Protein AF-A0A369QBN4-F1 (afdb_monomer_lite)

Sequence (163 aa):
MFVDSVSWKGGRLLFSIHNNNDFDLPLLIDLMIISLNLDYEIQSAGAQPIQLSGTQRTKLKDVFINLNHKETLLTEEQYTIPPNAQIPFKVNYMTTLKSLNDLVTERMRNAGHKPVPGSQVLIKKINYNLEIKFLNPQKNTPEALKVNFVKDEIKNLKFSLKP

Foldseek 3Di:
DAKDDWDDDPQKIKTKDWAQDQAKKKWQLQPKKKKKWWWKWKDDPPDDIDTDIDIDMDRFAQKWKQDPNDTDGDPDSIDIDGHRDMIMIMTRRPVVLVVVLVRVCVRCVVVVHHQDFPIWMGTQWIKMWIWIWIADPVVRDIDIDIDIDIDRDPPDPTDTRDD

Radius of gyration: 18.67 Å; chains: 1; bounding box: 37×33×56 Å

Structure (mmCIF, N/CA/C/O backbone):
data_AF-A0A369QBN4-F1
#
_entry.id   AF-A0A369QBN4-F1
#
loop_
_atom_site.group_PDB
_atom_site.id
_atom_site.type_symbol
_atom_site.label_atom_id
_atom_site.label_alt_id
_atom_site.label_comp_id
_atom_site.label_asym_id
_atom_site.label_entity_id
_atom_site.label_seq_id
_atom_site.pdbx_PDB_ins_code
_atom_site.Cartn_x
_atom_site.Cartn_y
_atom_site.Cartn_z
_atom_site.occupancy
_atom_site.B_iso_or_equiv
_atom_site.auth_seq_id
_atom_site.auth_comp_id
_atom_site.auth_asym_id
_atom_site.auth_atom_id
_atom_site.pdbx_PDB_model_num
ATOM 1 N N . MET A 1 1 ? 1.150 7.516 -17.576 1.00 82.69 1 MET A N 1
ATOM 2 C CA . MET A 1 1 ? 1.120 6.360 -16.654 1.00 82.69 1 MET A CA 1
ATOM 3 C C . MET A 1 1 ? -0.184 6.375 -15.875 1.00 82.69 1 MET A C 1
ATOM 5 O O . MET A 1 1 ? -0.609 7.452 -15.470 1.00 82.69 1 MET A O 1
ATOM 9 N N . PHE A 1 2 ? -0.792 5.215 -15.633 1.00 83.38 2 PHE A N 1
ATOM 10 C CA . PHE A 1 2 ? -1.927 5.072 -14.715 1.00 83.38 2 PHE A CA 1
ATOM 11 C C . PHE A 1 2 ? -1.928 3.688 -14.043 1.00 83.38 2 PHE A C 1
ATOM 13 O O . PHE A 1 2 ? -1.157 2.808 -14.428 1.00 83.38 2 PHE A O 1
ATOM 20 N N . VAL A 1 3 ? -2.753 3.513 -13.006 1.00 81.06 3 VAL A N 1
ATOM 21 C CA . VAL A 1 3 ? -2.950 2.224 -12.322 1.00 81.06 3 VAL A CA 1
ATOM 22 C C . VAL A 1 3 ? -4.288 1.630 -12.751 1.00 81.06 3 VAL A C 1
ATOM 24 O O . VAL A 1 3 ? -5.320 2.267 -12.562 1.00 81.06 3 VAL A O 1
ATOM 27 N N . ASP A 1 4 ? -4.264 0.417 -13.306 1.00 76.31 4 ASP A N 1
ATOM 28 C CA . ASP A 1 4 ? -5.445 -0.245 -13.893 1.00 76.31 4 ASP A CA 1
ATOM 29 C C . ASP A 1 4 ? -6.374 -0.879 -12.857 1.00 76.31 4 ASP A C 1
ATOM 31 O O . ASP A 1 4 ? -7.592 -0.922 -13.010 1.00 76.31 4 ASP A O 1
ATOM 35 N N . SER A 1 5 ? -5.791 -1.459 -11.814 1.00 72.44 5 SER A N 1
ATOM 36 C CA . SER A 1 5 ? -6.528 -2.213 -10.808 1.00 72.44 5 SER A CA 1
ATOM 37 C C . SER A 1 5 ? -5.798 -2.136 -9.484 1.00 72.44 5 SER A C 1
ATOM 39 O O . SER A 1 5 ? -4.570 -2.160 -9.452 1.00 72.44 5 SER A O 1
ATOM 41 N N . VAL A 1 6 ? -6.556 -2.041 -8.392 1.00 77.06 6 VAL A N 1
ATOM 42 C CA . VAL A 1 6 ? -6.028 -2.161 -7.035 1.00 77.06 6 VAL A CA 1
ATOM 43 C C . VAL A 1 6 ? -6.953 -3.060 -6.233 1.00 77.06 6 VAL A C 1
ATOM 45 O O . VAL A 1 6 ? -8.165 -2.855 -6.204 1.00 77.06 6 VAL A O 1
ATOM 48 N N . SER A 1 7 ? -6.400 -4.083 -5.590 1.00 76.44 7 SER A N 1
ATOM 49 C CA . SER A 1 7 ? -7.178 -5.021 -4.786 1.00 76.44 7 SER A CA 1
ATOM 50 C C . SER A 1 7 ? -6.389 -5.563 -3.600 1.00 76.44 7 SER A C 1
ATOM 52 O O . SER A 1 7 ? -5.160 -5.526 -3.561 1.00 76.44 7 SER A O 1
ATOM 54 N N . TRP A 1 8 ? -7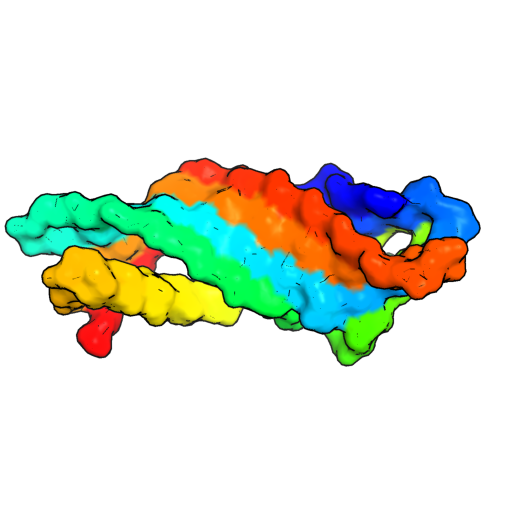.119 -6.091 -2.620 1.00 73.75 8 TRP A N 1
ATOM 55 C CA . TRP A 1 8 ? -6.562 -6.732 -1.431 1.00 73.75 8 TRP A CA 1
ATOM 56 C C . TRP A 1 8 ? -6.899 -8.218 -1.421 1.00 73.75 8 TRP A C 1
ATOM 58 O O . TRP A 1 8 ? -8.081 -8.567 -1.353 1.00 73.75 8 TRP A O 1
ATOM 68 N N . LYS A 1 9 ? -5.885 -9.089 -1.397 1.00 73.81 9 LYS A N 1
ATOM 69 C CA . LYS A 1 9 ? -6.071 -10.548 -1.329 1.00 73.81 9 LYS A CA 1
ATOM 70 C C . LYS A 1 9 ? -5.013 -11.193 -0.435 1.00 73.81 9 LYS A C 1
ATOM 72 O O . LYS A 1 9 ? -3.824 -10.991 -0.642 1.00 73.81 9 LYS A O 1
ATOM 77 N N . GLY A 1 10 ? -5.445 -11.962 0.568 1.00 68.31 10 GLY A N 1
ATOM 78 C CA . GLY A 1 10 ? -4.543 -12.743 1.430 1.00 68.31 10 GLY A CA 1
ATOM 79 C C . GLY A 1 10 ? -3.468 -11.918 2.153 1.00 68.31 10 GLY A C 1
ATOM 80 O O . GLY A 1 10 ? -2.325 -12.350 2.223 1.00 68.31 10 GLY A O 1
ATOM 81 N N . GLY A 1 11 ? -3.800 -10.709 2.625 1.00 70.62 11 GLY A N 1
ATOM 82 C CA . GLY A 1 11 ? -2.836 -9.811 3.287 1.00 70.62 11 GLY A CA 1
ATOM 83 C C . GLY A 1 11 ? -1.874 -9.081 2.341 1.00 70.62 11 GLY A C 1
ATOM 84 O O . GLY A 1 11 ? -0.952 -8.409 2.805 1.00 70.62 11 GLY A O 1
ATOM 85 N N . ARG A 1 12 ? -2.093 -9.190 1.025 1.00 76.19 12 ARG A N 1
ATOM 86 C CA . ARG A 1 12 ? -1.306 -8.516 -0.008 1.00 76.19 12 ARG A CA 1
ATOM 87 C C . ARG A 1 12 ? -2.119 -7.441 -0.712 1.00 76.19 12 ARG A C 1
ATOM 89 O O . ARG A 1 12 ? -3.298 -7.654 -1.015 1.00 76.19 12 ARG A O 1
ATOM 96 N N . LEU A 1 13 ? -1.459 -6.324 -1.001 1.00 79.00 13 LEU A N 1
ATOM 97 C CA . LEU A 1 13 ? -1.936 -5.327 -1.949 1.00 79.00 13 LEU A CA 1
ATOM 98 C C . LEU A 1 13 ? -1.489 -5.752 -3.349 1.00 79.00 13 LEU A C 1
ATOM 100 O O . LEU A 1 13 ? -0.309 -6.028 -3.564 1.00 79.00 13 LEU A O 1
ATOM 104 N N . LEU A 1 14 ? -2.429 -5.820 -4.282 1.00 83.69 14 LEU A N 1
ATOM 105 C CA . LEU A 1 14 ? -2.191 -6.176 -5.676 1.00 83.69 14 LEU A CA 1
ATOM 106 C C . LEU A 1 14 ? -2.590 -4.991 -6.545 1.00 83.69 14 LEU A C 1
ATOM 108 O O . LEU A 1 14 ? -3.704 -4.486 -6.396 1.00 83.69 14 LEU A O 1
ATOM 112 N N . PHE A 1 15 ? -1.714 -4.569 -7.449 1.00 85.75 15 PHE A N 1
ATOM 113 C CA . PHE A 1 15 ? -2.030 -3.527 -8.419 1.00 85.75 15 PHE A CA 1
ATOM 114 C C . PHE A 1 15 ? -1.237 -3.699 -9.709 1.00 85.75 15 PHE A C 1
ATOM 116 O O . PHE A 1 15 ? -0.258 -4.433 -9.730 1.00 85.75 15 PHE A O 1
ATOM 123 N N . SER A 1 16 ? -1.652 -3.044 -10.790 1.00 88.25 16 SER A N 1
ATOM 124 C CA . SER A 1 16 ? -0.892 -3.032 -12.050 1.00 88.25 16 SER A CA 1
ATOM 125 C C . SER A 1 16 ? -0.651 -1.605 -12.504 1.00 88.25 16 SER A C 1
ATOM 127 O O . SER A 1 16 ? -1.575 -0.792 -12.469 1.00 88.25 16 SER A O 1
ATOM 129 N N . ILE A 1 17 ? 0.581 -1.305 -12.913 1.00 88.56 17 ILE A N 1
ATOM 130 C CA . ILE A 1 17 ? 0.940 -0.013 -13.498 1.00 88.56 17 ILE A CA 1
ATOM 131 C C . ILE A 1 17 ? 1.032 -0.188 -15.008 1.00 88.56 17 ILE A C 1
ATOM 133 O O . ILE A 1 17 ? 1.740 -1.076 -15.487 1.00 88.56 17 ILE A O 1
ATOM 137 N N . HIS A 1 18 ? 0.354 0.691 -15.739 1.00 90.31 18 HIS A N 1
ATOM 138 C CA . HIS A 1 18 ? 0.445 0.783 -17.186 1.00 90.31 18 HIS A CA 1
ATOM 139 C C . HIS A 1 18 ? 1.259 2.020 -17.570 1.00 90.31 18 HIS A C 1
ATOM 141 O O . HIS A 1 18 ? 0.903 3.165 -17.246 1.00 90.31 18 HIS A O 1
ATOM 147 N N . ASN A 1 19 ? 2.370 1.794 -18.271 1.00 90.75 19 ASN A N 1
ATOM 148 C CA . ASN A 1 19 ? 3.081 2.853 -18.968 1.00 90.75 19 ASN A CA 1
ATOM 149 C C . ASN A 1 19 ? 2.465 3.054 -20.357 1.00 90.75 19 ASN A C 1
ATOM 151 O O . ASN A 1 19 ? 2.776 2.322 -21.280 1.00 90.75 19 ASN A O 1
ATOM 155 N N . ASN A 1 20 ? 1.603 4.055 -20.503 1.00 90.25 20 ASN A N 1
ATOM 156 C CA . ASN A 1 20 ? 1.008 4.447 -21.783 1.00 90.25 20 ASN A CA 1
ATOM 157 C C . ASN A 1 20 ? 1.807 5.535 -22.521 1.00 90.25 20 ASN A C 1
ATOM 159 O O . ASN A 1 20 ? 1.246 6.239 -23.358 1.00 90.25 20 ASN A O 1
ATOM 163 N N . ASN A 1 21 ? 3.072 5.735 -22.151 1.00 89.56 21 ASN A N 1
ATOM 164 C CA . ASN A 1 21 ? 3.980 6.602 -22.887 1.00 89.56 21 ASN A CA 1
ATOM 165 C C . ASN A 1 21 ? 4.835 5.763 -23.845 1.00 89.56 21 ASN A C 1
ATOM 167 O O . ASN A 1 21 ? 4.943 4.542 -23.715 1.00 89.56 21 ASN A O 1
ATOM 171 N N . ASP A 1 22 ? 5.478 6.452 -24.778 1.00 91.69 22 ASP A N 1
ATOM 172 C CA . ASP A 1 22 ? 6.405 5.918 -25.775 1.00 91.69 22 ASP A CA 1
ATOM 173 C C . ASP A 1 22 ? 7.861 5.828 -25.276 1.00 91.69 22 ASP A C 1
ATOM 175 O O . ASP A 1 22 ? 8.752 5.446 -26.029 1.00 91.69 22 ASP A O 1
ATOM 179 N N . PHE A 1 23 ? 8.105 6.127 -23.997 1.00 90.62 23 PHE A N 1
ATOM 180 C CA . PHE A 1 23 ? 9.418 6.064 -23.354 1.00 90.62 23 PHE A CA 1
ATOM 181 C C . PHE A 1 23 ? 9.396 5.263 -22.049 1.00 90.62 23 PHE A C 1
ATOM 183 O O . PHE A 1 23 ? 8.356 5.085 -21.410 1.00 90.62 23 PHE A O 1
ATOM 190 N N . ASP A 1 24 ? 10.580 4.798 -21.655 1.00 91.00 24 ASP A N 1
ATOM 191 C CA . ASP A 1 24 ? 10.842 4.111 -20.393 1.00 91.00 24 ASP A CA 1
ATOM 192 C C . ASP A 1 24 ? 10.486 4.981 -19.182 1.00 91.00 24 ASP A C 1
ATOM 194 O O . ASP A 1 24 ? 10.868 6.150 -19.101 1.00 91.00 24 ASP A O 1
ATOM 198 N N . LEU A 1 25 ? 9.795 4.396 -18.202 1.00 89.44 25 LEU A N 1
ATOM 199 C CA . LEU A 1 25 ? 9.438 5.076 -16.959 1.00 89.44 25 LEU A CA 1
ATOM 200 C C . LEU A 1 25 ? 10.122 4.445 -15.757 1.00 89.44 25 LEU A C 1
ATOM 202 O O . LEU A 1 25 ? 9.680 3.395 -15.280 1.00 89.44 25 LEU A O 1
ATOM 206 N N . PRO A 1 26 ? 11.154 5.100 -15.210 1.00 89.94 26 PRO A N 1
ATOM 207 C CA . PRO A 1 26 ? 11.752 4.660 -13.972 1.00 89.94 26 PRO A CA 1
ATOM 208 C C . PRO A 1 26 ? 10.861 4.973 -12.772 1.00 89.94 26 PRO A C 1
ATOM 210 O O . PRO A 1 26 ? 10.612 6.131 -12.430 1.00 89.94 26 PRO A O 1
ATOM 213 N N . LEU A 1 27 ? 10.384 3.921 -12.120 1.00 87.75 27 LEU A N 1
ATOM 214 C CA . LEU A 1 27 ? 9.702 3.968 -10.836 1.00 87.75 27 LEU A CA 1
ATOM 215 C C . LEU A 1 27 ? 10.707 4.109 -9.705 1.00 87.75 27 LEU A C 1
ATOM 217 O O . LEU A 1 27 ? 11.710 3.406 -9.699 1.00 87.75 27 LEU A O 1
ATOM 221 N N . LEU A 1 28 ? 10.379 4.936 -8.716 1.00 86.25 28 LEU A N 1
ATOM 222 C CA . LEU A 1 28 ? 11.124 5.073 -7.466 1.00 86.25 28 LEU A CA 1
ATOM 223 C C . LEU A 1 28 ? 10.427 4.214 -6.405 1.00 86.25 28 LEU A C 1
ATOM 225 O O . LEU A 1 28 ? 9.439 4.632 -5.789 1.00 86.25 28 LEU A O 1
ATOM 229 N N . ILE A 1 29 ? 10.879 2.967 -6.266 1.00 78.25 29 ILE A N 1
ATOM 230 C CA . ILE A 1 29 ? 10.193 1.926 -5.483 1.00 78.25 29 ILE A CA 1
ATOM 231 C C . ILE A 1 29 ? 10.226 2.255 -3.991 1.00 78.25 29 ILE A C 1
ATOM 233 O O . ILE A 1 29 ? 9.229 2.096 -3.286 1.00 78.25 29 ILE A O 1
ATOM 237 N N . ASP A 1 30 ? 11.348 2.783 -3.513 1.00 75.94 30 ASP A N 1
ATOM 238 C CA . ASP A 1 30 ? 11.571 3.196 -2.125 1.00 75.94 30 ASP A CA 1
ATOM 239 C C . ASP A 1 30 ? 10.691 4.390 -1.690 1.00 75.94 30 ASP A C 1
ATOM 241 O O . ASP A 1 30 ? 10.550 4.686 -0.491 1.00 75.94 30 ASP A O 1
ATOM 245 N N . LEU A 1 31 ? 10.097 5.081 -2.667 1.00 79.25 31 LEU A N 1
ATOM 246 C CA . LEU A 1 31 ? 9.167 6.189 -2.488 1.00 79.25 31 LEU A CA 1
ATOM 247 C C . LEU A 1 31 ? 7.706 5.784 -2.701 1.00 79.25 31 LEU A C 1
ATOM 249 O O . LEU A 1 31 ? 6.830 6.651 -2.639 1.00 79.25 31 LEU A O 1
ATOM 253 N N . MET A 1 32 ? 7.418 4.494 -2.901 1.00 82.81 32 MET A N 1
ATOM 254 C CA . MET A 1 32 ? 6.048 3.997 -2.868 1.00 82.81 32 MET A CA 1
ATOM 255 C C . MET A 1 32 ? 5.514 4.052 -1.438 1.00 82.81 32 MET A C 1
ATOM 257 O O . MET A 1 32 ? 6.029 3.408 -0.518 1.00 82.81 32 MET A O 1
ATOM 261 N N . ILE A 1 33 ? 4.464 4.841 -1.242 1.00 83.12 33 ILE A N 1
ATOM 262 C CA . ILE A 1 33 ? 3.885 5.101 0.072 1.00 83.12 33 ILE A CA 1
ATOM 263 C C . ILE A 1 33 ? 2.414 4.728 0.049 1.00 83.12 33 ILE A C 1
ATOM 265 O O . ILE A 1 33 ? 1.689 5.062 -0.884 1.00 83.12 33 ILE A O 1
ATOM 269 N N . ILE A 1 34 ? 1.959 4.087 1.120 1.00 81.38 34 ILE A N 1
ATOM 270 C CA . ILE A 1 34 ? 0.537 3.904 1.375 1.00 81.38 34 ILE A CA 1
ATOM 271 C C . ILE A 1 34 ? 0.123 4.662 2.628 1.00 81.38 34 ILE A C 1
ATOM 273 O O . ILE A 1 34 ? 0.760 4.570 3.682 1.00 81.38 34 ILE A O 1
ATOM 277 N N . SER A 1 35 ? -0.964 5.410 2.497 1.00 82.69 35 SER A N 1
ATOM 278 C CA . SER A 1 35 ? -1.652 6.060 3.605 1.00 82.69 35 SER A CA 1
ATOM 279 C C . SER A 1 35 ? -2.987 5.367 3.829 1.00 82.69 35 SER A C 1
ATOM 281 O O . SER A 1 35 ? -3.825 5.328 2.927 1.00 82.69 35 SER A O 1
ATOM 283 N N . LEU A 1 36 ? -3.185 4.836 5.030 1.00 79.69 36 LEU A N 1
ATOM 284 C CA . LEU A 1 36 ? -4.456 4.306 5.497 1.00 79.69 36 LEU A CA 1
ATOM 285 C C . LEU A 1 36 ? -5.166 5.368 6.312 1.00 79.69 36 LEU A C 1
ATOM 287 O O . LEU A 1 36 ? -4.636 5.764 7.343 1.00 79.69 36 LEU A O 1
ATOM 291 N N . ASN A 1 37 ? -6.362 5.771 5.906 1.00 82.50 37 ASN A N 1
ATOM 292 C CA . ASN A 1 37 ? -7.275 6.502 6.777 1.00 82.50 37 ASN A CA 1
ATOM 293 C C . ASN A 1 37 ? -8.310 5.517 7.301 1.00 82.50 37 ASN A C 1
ATOM 295 O O . ASN A 1 37 ? -8.969 4.832 6.519 1.00 82.50 37 ASN A O 1
ATOM 299 N N . LEU A 1 38 ? -8.403 5.425 8.616 1.00 80.50 38 LEU A N 1
ATOM 300 C CA . LEU A 1 38 ? -9.119 4.388 9.333 1.00 80.50 38 LEU A CA 1
ATOM 301 C C . LEU A 1 38 ? -10.235 5.043 10.123 1.00 80.50 38 LEU A C 1
ATOM 303 O O . LEU A 1 38 ? -9.938 5.932 10.918 1.00 80.50 38 LEU A O 1
ATOM 307 N N . ASP A 1 39 ? -11.452 4.538 9.969 1.00 82.69 39 ASP A N 1
ATOM 308 C CA . ASP A 1 39 ? -12.551 4.809 10.892 1.00 82.69 39 ASP A CA 1
ATOM 309 C C . ASP A 1 39 ? -12.790 3.530 11.691 1.00 82.69 39 ASP A C 1
ATOM 311 O O . ASP A 1 39 ? -12.973 2.450 11.114 1.00 82.69 39 ASP A O 1
ATOM 315 N N . TYR A 1 40 ? -12.729 3.617 13.017 1.00 81.50 40 TYR A N 1
ATOM 316 C CA . TYR A 1 40 ? -12.831 2.453 13.888 1.00 81.50 40 TYR A CA 1
ATOM 317 C C . TYR A 1 40 ? -13.578 2.763 15.181 1.00 81.50 40 TYR A C 1
ATOM 319 O O . TYR A 1 40 ? -13.670 3.895 15.647 1.00 81.50 40 TYR A O 1
ATOM 327 N N . GLU A 1 41 ? -14.123 1.703 15.755 1.00 84.88 41 GLU A N 1
ATOM 328 C CA . GLU A 1 41 ? -14.882 1.719 16.992 1.00 84.88 41 GLU A CA 1
ATOM 329 C C . GLU A 1 41 ? -14.185 0.834 18.017 1.00 84.88 41 GLU A C 1
ATOM 331 O O . GLU A 1 41 ? -13.740 -0.267 17.696 1.00 84.88 41 GLU A O 1
ATOM 336 N N . ILE A 1 42 ? -14.096 1.299 19.256 1.00 81.50 42 ILE A N 1
ATOM 337 C CA . ILE A 1 42 ? -13.537 0.531 20.361 1.00 81.50 42 ILE A CA 1
ATOM 338 C C . ILE A 1 42 ? -14.677 0.127 21.276 1.00 81.50 42 ILE A C 1
ATOM 340 O O . ILE A 1 42 ? -15.400 0.973 21.800 1.00 81.50 42 ILE A O 1
ATOM 344 N N . GLN A 1 43 ? -14.827 -1.179 21.460 1.00 84.00 43 GLN A N 1
ATOM 345 C CA . GLN A 1 43 ? -15.860 -1.785 22.284 1.00 84.00 43 GLN A CA 1
ATOM 346 C C . GLN A 1 43 ? -15.224 -2.403 23.527 1.00 84.00 43 GLN A C 1
ATOM 348 O O . GLN A 1 43 ? -14.315 -3.228 23.422 1.00 84.00 43 GLN A O 1
ATOM 353 N N . SER A 1 44 ? -15.728 -2.039 24.702 1.00 82.12 44 SER A N 1
ATOM 354 C CA . SER A 1 44 ? -15.299 -2.598 25.988 1.00 82.12 44 SER A CA 1
ATOM 355 C C . SER A 1 44 ? -16.523 -3.078 26.758 1.00 82.12 44 SER A C 1
ATOM 357 O O . SER A 1 44 ? -17.584 -2.458 26.683 1.00 82.12 44 SER A O 1
ATOM 359 N N . ALA A 1 45 ? -16.390 -4.174 27.505 1.00 78.50 45 ALA A N 1
ATOM 360 C CA . ALA A 1 45 ? -17.490 -4.688 28.314 1.00 78.50 45 ALA A CA 1
ATOM 361 C C . ALA A 1 45 ? -17.951 -3.628 29.331 1.00 78.50 45 ALA A C 1
ATOM 363 O O . ALA A 1 45 ? -17.142 -3.104 30.093 1.00 78.50 45 ALA A O 1
ATOM 364 N N . GLY A 1 46 ? -19.247 -3.306 29.324 1.00 76.50 46 GLY A N 1
ATOM 365 C CA . GLY A 1 46 ? -19.841 -2.341 30.255 1.00 76.50 46 GLY A CA 1
ATOM 366 C C . GLY A 1 46 ? -19.543 -0.863 29.968 1.00 76.50 46 GLY A C 1
ATOM 367 O O . GLY A 1 46 ? -19.904 -0.025 30.789 1.00 76.50 46 GLY A O 1
ATOM 368 N N . ALA A 1 47 ? -18.922 -0.521 28.833 1.00 79.25 47 ALA A N 1
ATOM 369 C CA . ALA A 1 47 ? -18.681 0.867 28.429 1.00 79.25 47 ALA A CA 1
ATOM 370 C C . ALA A 1 47 ? -19.379 1.202 27.104 1.00 79.25 47 ALA A C 1
ATOM 372 O O . ALA A 1 47 ? -19.603 0.327 26.265 1.00 79.25 47 ALA A O 1
ATOM 373 N N . GLN A 1 48 ? -19.695 2.483 26.902 1.00 83.00 48 GLN A N 1
ATOM 374 C CA . GLN A 1 48 ? -20.168 2.954 25.601 1.00 83.00 48 GLN A CA 1
ATOM 375 C C . GLN A 1 48 ? -19.053 2.823 24.546 1.00 83.00 48 GLN A C 1
ATOM 377 O O . GLN A 1 48 ? -17.889 3.083 24.868 1.00 83.00 48 GLN A O 1
ATOM 382 N N . PRO A 1 49 ? -19.381 2.431 23.300 1.00 85.88 49 PRO A N 1
ATOM 383 C CA . PRO A 1 49 ? -18.400 2.368 22.225 1.00 85.88 49 PRO A CA 1
ATOM 384 C C . PRO A 1 49 ? -17.788 3.740 21.930 1.00 85.88 49 PRO A C 1
ATOM 386 O O . PRO A 1 49 ? -18.493 4.747 21.893 1.00 85.88 49 PRO A O 1
ATOM 389 N N . ILE A 1 50 ? -16.482 3.767 21.672 1.00 84.75 50 ILE A N 1
ATOM 390 C CA . ILE A 1 50 ? -15.752 4.991 21.318 1.00 84.75 50 ILE A CA 1
ATOM 391 C C . ILE A 1 50 ? -15.463 4.956 19.821 1.00 84.75 50 ILE A C 1
ATOM 393 O O . ILE A 1 50 ? -14.832 4.012 19.347 1.00 84.75 50 ILE A O 1
ATOM 397 N N . GLN A 1 51 ? -15.894 5.977 19.082 1.00 87.31 51 GLN A N 1
ATOM 398 C CA . GLN A 1 51 ? -15.556 6.130 17.666 1.00 87.31 51 GLN A CA 1
ATOM 399 C C . GLN A 1 51 ? -14.353 7.051 17.498 1.00 87.31 51 GLN A C 1
ATOM 401 O O . GLN A 1 51 ? -14.323 8.149 18.051 1.00 87.31 51 GLN A O 1
ATOM 406 N N . LEU A 1 52 ? -13.368 6.604 16.723 1.00 84.06 52 LEU A N 1
ATOM 407 C CA . LEU A 1 52 ? -12.155 7.354 16.425 1.00 84.06 52 LEU A CA 1
ATOM 408 C C . LEU A 1 52 ? -11.786 7.195 14.951 1.00 84.06 52 LEU A C 1
ATOM 410 O O . LEU A 1 52 ? -12.136 6.212 14.294 1.00 84.06 52 LEU A O 1
ATOM 414 N N . SER A 1 53 ? -11.005 8.152 14.463 1.00 85.19 53 SER A N 1
ATOM 415 C CA . SER A 1 53 ? -10.368 8.085 13.156 1.00 85.19 53 SER A CA 1
ATOM 416 C C . SER A 1 53 ? -8.857 8.274 13.277 1.00 85.19 53 SER A C 1
ATOM 418 O O . SER A 1 53 ? -8.358 8.947 14.185 1.00 85.19 53 SER A O 1
ATOM 420 N N . GLY A 1 54 ? -8.094 7.687 12.360 1.00 81.75 54 GLY A N 1
ATOM 421 C CA . GLY A 1 54 ? -6.640 7.825 12.356 1.00 81.75 54 GLY A CA 1
ATOM 422 C C . GLY A 1 54 ? -6.022 7.583 10.990 1.00 81.75 54 GLY A C 1
ATOM 423 O O . GLY A 1 54 ? -6.542 6.807 10.194 1.00 81.75 54 GLY A O 1
ATOM 424 N N . THR A 1 55 ? -4.883 8.227 10.742 1.00 83.44 55 THR A N 1
ATOM 425 C CA . THR A 1 55 ? -4.100 8.015 9.524 1.00 83.44 55 THR A CA 1
ATOM 426 C C . THR A 1 55 ? -2.792 7.306 9.848 1.00 83.44 55 THR A C 1
ATOM 428 O O . THR A 1 55 ? -2.019 7.796 10.667 1.00 83.44 55 THR A O 1
ATOM 431 N N . GLN A 1 56 ? -2.519 6.192 9.165 1.00 79.50 56 GLN A N 1
ATOM 432 C CA . GLN A 1 56 ? -1.208 5.544 9.145 1.00 79.50 56 GLN A CA 1
ATOM 433 C C . GLN A 1 56 ? -0.565 5.738 7.778 1.00 79.50 56 GLN A C 1
ATOM 435 O O . GLN A 1 56 ? -1.076 5.233 6.782 1.00 79.50 56 GLN A O 1
ATOM 440 N N . ARG A 1 57 ? 0.595 6.392 7.723 1.00 83.06 57 ARG A N 1
ATOM 441 C CA . ARG A 1 57 ? 1.417 6.470 6.508 1.00 83.06 57 ARG A CA 1
ATOM 442 C C . ARG A 1 57 ? 2.618 5.545 6.650 1.00 83.06 57 ARG A C 1
ATOM 444 O O . ARG A 1 57 ? 3.264 5.540 7.696 1.00 83.06 57 ARG A O 1
ATOM 451 N N . THR A 1 58 ? 2.911 4.744 5.631 1.00 79.06 58 THR A N 1
ATOM 452 C CA . THR A 1 58 ? 4.085 3.864 5.638 1.00 79.06 58 THR A CA 1
ATOM 453 C C . THR A 1 58 ? 4.650 3.658 4.239 1.00 79.06 58 THR A C 1
ATOM 455 O O . THR A 1 58 ? 3.903 3.613 3.260 1.00 79.06 58 THR A O 1
ATOM 458 N N . LYS A 1 59 ? 5.977 3.531 4.151 1.00 81.88 59 LYS A N 1
ATOM 459 C CA . LYS A 1 59 ? 6.645 3.085 2.927 1.00 81.88 59 LYS A CA 1
ATOM 460 C C . LYS A 1 59 ? 6.314 1.616 2.688 1.00 81.88 59 LYS A C 1
ATOM 4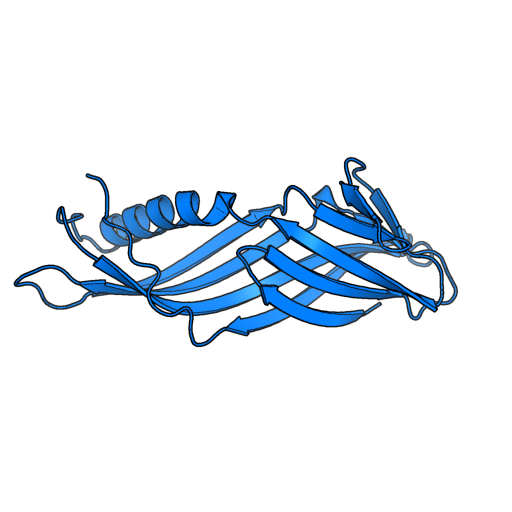62 O O . LYS A 1 59 ? 6.301 0.820 3.632 1.00 81.88 59 LYS A O 1
ATOM 467 N N . LEU A 1 60 ? 6.051 1.265 1.436 1.00 78.50 60 LEU A N 1
ATOM 468 C CA . LEU A 1 60 ? 5.874 -0.126 1.054 1.00 78.50 60 LEU A CA 1
ATOM 469 C C . LEU A 1 60 ? 7.218 -0.853 1.150 1.00 78.50 60 LEU A C 1
ATOM 471 O O . LEU A 1 60 ? 8.260 -0.318 0.783 1.00 78.50 60 LEU A O 1
ATOM 475 N N . LYS A 1 61 ? 7.182 -2.065 1.699 1.00 75.81 61 LYS A N 1
ATOM 476 C CA . LYS A 1 61 ? 8.315 -2.993 1.759 1.00 75.81 61 LYS A CA 1
ATOM 477 C C . LYS A 1 61 ? 7.914 -4.272 1.046 1.00 75.81 61 LYS A C 1
ATOM 479 O O . LYS A 1 61 ? 6.720 -4.522 0.890 1.00 75.81 61 LYS A O 1
ATOM 484 N N . ASP A 1 62 ? 8.901 -5.062 0.641 1.00 81.00 62 ASP A N 1
ATOM 485 C CA . ASP A 1 62 ? 8.678 -6.337 -0.038 1.00 81.00 62 ASP A CA 1
ATOM 486 C C . ASP A 1 62 ? 7.754 -6.162 -1.255 1.00 81.00 62 ASP A C 1
ATOM 488 O O . ASP A 1 62 ? 6.660 -6.732 -1.335 1.00 81.00 62 ASP A O 1
ATOM 492 N N . VAL A 1 63 ? 8.165 -5.273 -2.164 1.00 84.44 63 VAL A N 1
ATOM 493 C CA . VAL A 1 63 ? 7.469 -5.027 -3.427 1.00 84.44 63 VAL A CA 1
ATOM 494 C C . VAL A 1 63 ? 7.934 -6.078 -4.425 1.00 84.44 63 VAL A C 1
ATOM 496 O O . VAL A 1 63 ? 9.113 -6.169 -4.742 1.00 84.44 63 VAL A O 1
ATOM 499 N N . PHE A 1 64 ? 7.005 -6.882 -4.919 1.00 85.12 64 PHE A N 1
ATOM 500 C CA . PHE A 1 64 ? 7.259 -7.922 -5.904 1.00 85.12 64 PHE A CA 1
ATOM 501 C C . PHE A 1 64 ? 6.648 -7.528 -7.239 1.00 85.12 64 PHE A C 1
ATOM 503 O O . PHE A 1 64 ? 5.526 -7.020 -7.287 1.00 85.12 64 PHE A O 1
ATOM 510 N N . ILE A 1 65 ? 7.343 -7.849 -8.321 1.00 85.50 65 ILE A N 1
ATOM 511 C CA . ILE A 1 65 ? 6.782 -7.837 -9.672 1.00 85.50 65 ILE A CA 1
ATOM 512 C C . ILE A 1 65 ? 6.577 -9.262 -10.151 1.00 85.50 65 ILE A C 1
ATOM 514 O O . ILE A 1 65 ? 7.343 -10.158 -9.801 1.00 85.50 65 ILE A O 1
ATOM 518 N N . ASN A 1 66 ? 5.535 -9.479 -10.949 1.00 78.19 66 ASN A N 1
ATOM 519 C CA . ASN A 1 66 ? 5.362 -10.741 -11.655 1.00 78.19 66 ASN A CA 1
ATOM 520 C C . ASN A 1 66 ? 5.770 -10.563 -13.119 1.00 78.19 66 ASN A C 1
ATOM 522 O O . ASN A 1 66 ? 5.017 -10.002 -13.912 1.00 78.19 66 ASN A O 1
ATOM 526 N N . LEU A 1 67 ? 6.959 -11.059 -13.457 1.00 73.44 67 LEU A N 1
ATOM 527 C CA . LEU A 1 67 ? 7.449 -11.135 -14.828 1.00 73.44 67 LEU A CA 1
ATOM 528 C C . LEU A 1 67 ? 7.393 -12.593 -15.275 1.00 73.44 67 LEU A C 1
ATOM 530 O O . LEU A 1 67 ? 7.998 -13.462 -14.648 1.00 73.44 67 LEU A O 1
ATOM 534 N N . ASN A 1 68 ? 6.675 -12.880 -16.362 1.00 70.56 68 ASN A N 1
ATOM 535 C CA . ASN A 1 68 ? 6.615 -14.220 -16.962 1.00 70.56 68 ASN A CA 1
ATOM 536 C C . ASN A 1 68 ? 6.244 -15.341 -15.967 1.00 70.56 68 ASN A C 1
ATOM 538 O O . ASN A 1 68 ? 6.823 -16.425 -16.008 1.00 70.56 68 ASN A O 1
ATOM 542 N N . HIS A 1 69 ? 5.275 -15.092 -15.080 1.00 69.62 69 HIS A N 1
ATOM 543 C CA . HIS A 1 69 ? 4.824 -16.025 -14.033 1.00 69.62 69 HIS A CA 1
ATOM 544 C C . HIS A 1 69 ? 5.839 -16.285 -12.906 1.00 69.62 69 HIS A C 1
ATOM 546 O O . HIS A 1 69 ? 5.644 -17.209 -12.114 1.00 69.62 69 HIS A O 1
ATOM 552 N N . LYS A 1 70 ? 6.897 -15.473 -12.792 1.00 74.56 70 LYS A N 1
ATOM 553 C CA . LYS A 1 70 ? 7.837 -15.500 -11.665 1.00 74.56 70 LYS A CA 1
ATOM 554 C C . LYS A 1 70 ? 7.698 -14.232 -10.831 1.00 74.56 70 LYS A C 1
ATOM 556 O O . LYS A 1 70 ? 7.748 -13.124 -11.359 1.00 74.56 70 LYS A O 1
ATOM 561 N N . GLU A 1 71 ? 7.525 -14.411 -9.522 1.00 82.12 71 GLU A N 1
ATOM 562 C CA . GLU A 1 71 ? 7.581 -13.309 -8.561 1.00 82.12 71 GLU A CA 1
ATOM 563 C C . GLU A 1 71 ? 9.047 -12.960 -8.286 1.00 82.12 71 GLU A C 1
ATOM 565 O O . GLU A 1 71 ? 9.800 -13.784 -7.768 1.00 82.12 71 GLU A O 1
ATOM 570 N N . THR A 1 72 ? 9.436 -11.733 -8.621 1.00 85.38 72 THR A N 1
ATOM 571 C CA . THR A 1 72 ? 10.758 -11.181 -8.322 1.00 85.38 72 THR A CA 1
ATOM 572 C C . THR A 1 72 ? 10.602 -10.101 -7.268 1.00 85.38 72 THR A C 1
ATOM 574 O O . THR A 1 72 ? 9.833 -9.157 -7.457 1.00 85.38 72 THR A O 1
ATOM 577 N N . LEU A 1 73 ? 11.319 -10.246 -6.152 1.00 84.62 73 LEU A N 1
ATOM 578 C CA . LEU A 1 73 ? 11.439 -9.189 -5.153 1.00 84.62 73 LEU A CA 1
ATOM 579 C C . LEU A 1 73 ? 12.247 -8.039 -5.752 1.00 84.62 73 LEU A C 1
ATOM 581 O O . LEU A 1 73 ? 13.377 -8.241 -6.194 1.00 84.62 73 LEU A O 1
ATOM 585 N N . LEU A 1 74 ? 11.678 -6.842 -5.738 1.00 81.62 74 LEU A N 1
ATOM 586 C CA . LEU A 1 74 ? 12.394 -5.633 -6.097 1.00 81.62 74 LEU A CA 1
ATOM 587 C C . LEU A 1 74 ? 13.212 -5.165 -4.897 1.00 81.62 74 LEU A C 1
ATOM 589 O O . LEU A 1 74 ? 12.670 -4.665 -3.911 1.00 81.62 74 LEU A O 1
ATOM 593 N N . THR A 1 75 ? 14.523 -5.368 -4.982 1.00 69.38 75 THR A N 1
ATOM 594 C CA . THR A 1 75 ? 15.502 -4.848 -4.017 1.00 69.38 75 THR A CA 1
ATOM 595 C C . THR A 1 75 ? 16.181 -3.571 -4.502 1.00 69.38 75 THR A C 1
ATOM 597 O O . THR A 1 75 ? 16.902 -2.943 -3.735 1.00 69.38 75 THR A O 1
ATOM 600 N N . GLU A 1 76 ? 15.984 -3.204 -5.768 1.00 67.25 76 GLU A N 1
ATOM 601 C CA . GLU A 1 76 ? 16.513 -1.973 -6.349 1.00 67.25 76 GLU A CA 1
ATOM 602 C C . GLU A 1 76 ? 15.646 -0.778 -5.936 1.00 67.25 76 GLU A C 1
ATOM 604 O O . GLU A 1 76 ? 14.421 -0.879 -5.850 1.00 67.25 76 GLU A O 1
ATOM 609 N N . GLU A 1 77 ? 16.277 0.373 -5.696 1.00 70.44 77 GLU A N 1
ATOM 610 C CA . GLU A 1 77 ? 15.569 1.633 -5.417 1.00 70.44 77 GLU A CA 1
ATOM 611 C C . GLU A 1 77 ? 14.749 2.098 -6.632 1.00 70.44 77 GLU A C 1
ATOM 613 O O . GLU A 1 77 ? 13.777 2.844 -6.492 1.00 70.44 77 GLU A O 1
ATOM 618 N N . GLN A 1 78 ? 15.099 1.602 -7.822 1.00 74.25 78 GLN A N 1
ATOM 619 C CA . GLN A 1 78 ? 14.504 1.992 -9.085 1.00 74.25 78 GLN A CA 1
ATOM 620 C C . GLN A 1 78 ? 14.176 0.777 -9.955 1.00 74.25 78 GLN A C 1
ATOM 622 O O . GLN A 1 78 ? 14.961 -0.157 -10.042 1.00 74.25 78 GLN A O 1
ATOM 627 N N . TYR A 1 79 ? 13.022 0.802 -10.625 1.00 86.88 79 TYR A N 1
ATOM 628 C CA . TYR A 1 79 ? 12.659 -0.186 -11.648 1.00 86.88 79 TYR A CA 1
ATOM 629 C C . TYR A 1 79 ? 12.037 0.504 -12.850 1.00 86.88 79 TYR A C 1
ATOM 631 O O . TYR A 1 79 ? 11.131 1.322 -12.702 1.00 86.88 79 TYR A O 1
ATOM 639 N N . THR A 1 80 ? 12.492 0.160 -14.048 1.00 89.25 80 THR A N 1
ATOM 640 C CA . THR A 1 80 ? 12.015 0.786 -15.281 1.00 89.25 80 THR A CA 1
ATOM 641 C C . THR A 1 80 ? 10.870 -0.009 -15.892 1.00 89.25 80 THR A C 1
ATOM 643 O O . THR A 1 80 ? 11.024 -1.189 -16.200 1.00 89.25 80 THR A O 1
ATOM 646 N N . ILE A 1 81 ? 9.727 0.649 -16.102 1.00 89.62 81 ILE A N 1
ATOM 647 C CA . ILE A 1 81 ? 8.620 0.096 -16.884 1.00 89.62 81 ILE A CA 1
ATOM 648 C C . ILE A 1 81 ? 8.807 0.481 -18.360 1.00 89.62 81 ILE A C 1
ATOM 650 O O . ILE A 1 81 ? 8.778 1.680 -18.662 1.00 89.62 81 ILE A O 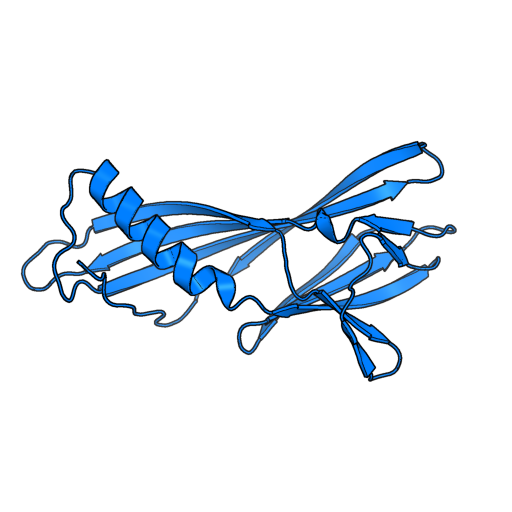1
ATOM 654 N N . PRO A 1 82 ? 8.913 -0.497 -19.278 1.00 91.38 82 PRO A N 1
ATOM 655 C CA . PRO A 1 82 ? 9.032 -0.228 -20.709 1.00 91.38 82 PRO A CA 1
ATOM 656 C C . PRO A 1 82 ? 7.831 0.527 -21.304 1.00 91.38 82 PRO A C 1
ATOM 658 O O . PRO A 1 82 ? 6.742 0.506 -20.715 1.00 91.38 82 PRO A O 1
ATOM 661 N N . PRO A 1 83 ? 7.983 1.162 -22.481 1.00 92.44 83 PRO A N 1
ATOM 662 C CA . PRO A 1 83 ? 6.876 1.772 -23.212 1.00 92.44 83 PRO A CA 1
ATOM 663 C C . PRO A 1 83 ? 5.744 0.778 -23.468 1.00 92.44 83 PRO A C 1
ATOM 665 O O . PRO A 1 83 ? 5.995 -0.378 -23.813 1.00 92.44 83 PRO A O 1
ATOM 668 N N . ASN A 1 84 ? 4.496 1.232 -23.345 1.00 89.94 84 ASN A N 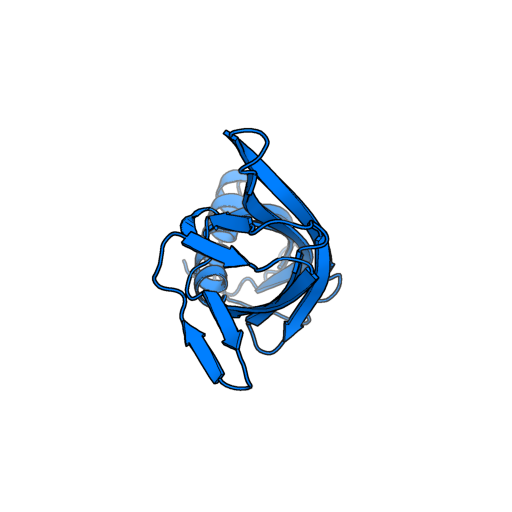1
ATOM 669 C CA . ASN A 1 84 ? 3.284 0.441 -23.610 1.00 89.94 84 ASN A CA 1
ATOM 670 C C . ASN A 1 84 ? 3.202 -0.894 -22.844 1.00 89.94 84 ASN A C 1
ATOM 672 O O . ASN A 1 84 ? 2.491 -1.812 -23.255 1.00 89.94 84 ASN A O 1
ATOM 676 N N . ALA A 1 85 ? 3.935 -1.019 -21.733 1.00 88.81 85 ALA A N 1
ATOM 677 C CA . ALA A 1 85 ? 3.935 -2.209 -20.898 1.00 88.81 85 ALA A CA 1
ATOM 678 C C . ALA A 1 85 ? 2.969 -2.063 -19.718 1.00 88.81 85 ALA A C 1
ATOM 680 O O . ALA A 1 85 ? 2.840 -0.998 -19.103 1.00 88.81 85 ALA A O 1
ATOM 681 N N . GLN A 1 86 ? 2.346 -3.182 -19.358 1.00 90.31 86 GLN A N 1
ATOM 682 C CA . GLN A 1 86 ? 1.574 -3.335 -18.134 1.00 90.31 86 GLN A CA 1
ATOM 683 C C . GLN A 1 86 ? 2.325 -4.277 -17.192 1.00 90.31 86 GLN A C 1
ATOM 685 O O . GLN A 1 86 ? 2.552 -5.441 -17.523 1.00 90.31 86 GLN A O 1
ATOM 690 N N . ILE A 1 87 ? 2.704 -3.779 -16.014 1.00 87.88 87 ILE A N 1
ATOM 691 C CA . ILE A 1 87 ? 3.471 -4.551 -15.032 1.00 87.88 87 ILE A CA 1
ATOM 692 C C . ILE A 1 87 ? 2.625 -4.772 -13.769 1.00 87.88 87 ILE A C 1
ATOM 694 O O . ILE A 1 87 ? 2.222 -3.796 -13.126 1.00 87.88 87 ILE A O 1
ATOM 698 N N . PRO A 1 88 ? 2.345 -6.033 -13.393 1.00 89.44 88 PRO A N 1
ATOM 699 C CA . PRO A 1 88 ? 1.649 -6.365 -12.156 1.00 89.44 88 PRO A CA 1
ATOM 700 C C . PRO A 1 88 ? 2.600 -6.362 -10.950 1.00 89.44 88 PRO A C 1
ATOM 702 O O . PRO A 1 88 ? 3.634 -7.036 -10.938 1.00 89.44 88 PRO A O 1
ATOM 705 N N . PHE A 1 89 ? 2.181 -5.672 -9.895 1.00 86.56 89 PHE A N 1
ATOM 706 C CA . PHE A 1 89 ? 2.860 -5.548 -8.612 1.00 86.56 89 PHE A CA 1
ATOM 707 C C . PHE A 1 89 ? 2.078 -6.240 -7.496 1.00 86.56 89 PHE A C 1
ATOM 709 O O . PHE A 1 89 ? 0.840 -6.243 -7.454 1.00 86.56 89 PHE A O 1
ATOM 716 N N . LYS A 1 90 ? 2.821 -6.807 -6.547 1.00 85.81 90 LYS A N 1
ATOM 717 C CA . LYS A 1 90 ? 2.298 -7.399 -5.315 1.00 85.81 90 LYS A CA 1
ATOM 718 C C . LYS A 1 90 ? 3.116 -6.903 -4.137 1.00 85.81 90 LYS A C 1
ATOM 720 O O . LYS A 1 90 ? 4.335 -6.876 -4.210 1.00 85.81 90 LYS A O 1
ATOM 725 N N . VAL A 1 91 ? 2.460 -6.550 -3.040 1.00 79.69 91 VAL A N 1
ATOM 726 C CA . VAL A 1 91 ? 3.138 -6.024 -1.850 1.00 79.69 91 VAL A CA 1
ATOM 727 C C . VAL A 1 91 ? 2.635 -6.745 -0.611 1.00 79.69 91 VAL A C 1
ATOM 729 O O . VAL A 1 91 ? 1.423 -6.813 -0.378 1.00 79.69 91 VAL A O 1
ATOM 732 N N . ASN A 1 92 ? 3.557 -7.286 0.189 1.00 75.81 92 ASN A N 1
ATOM 733 C CA . ASN A 1 92 ? 3.228 -7.882 1.483 1.00 75.81 92 ASN A CA 1
ATOM 734 C C . ASN A 1 92 ? 3.024 -6.777 2.527 1.00 75.81 92 ASN A C 1
ATOM 736 O O . ASN A 1 92 ? 3.888 -5.931 2.725 1.00 75.81 92 ASN A O 1
ATOM 740 N N . TYR A 1 93 ? 1.889 -6.793 3.229 1.00 65.25 93 TYR A N 1
ATOM 741 C CA . TYR A 1 93 ? 1.508 -5.693 4.126 1.00 65.25 93 TYR A CA 1
ATOM 742 C C . TYR A 1 93 ? 1.430 -6.073 5.612 1.00 65.25 93 TYR A C 1
ATOM 744 O O . TYR A 1 93 ? 0.799 -5.398 6.426 1.00 65.25 93 TYR A O 1
ATOM 752 N N . MET A 1 94 ? 2.069 -7.174 6.006 1.00 55.97 94 MET A N 1
ATOM 753 C CA . MET A 1 94 ? 1.984 -7.677 7.383 1.00 55.97 94 MET A CA 1
ATOM 754 C C . MET A 1 94 ? 2.553 -6.719 8.443 1.00 55.97 94 MET A C 1
ATOM 756 O O . MET A 1 94 ? 2.165 -6.796 9.608 1.00 55.97 94 MET A O 1
ATOM 760 N N . THR A 1 95 ? 3.409 -5.772 8.063 1.00 54.47 95 THR A N 1
ATOM 761 C CA . THR A 1 95 ? 3.989 -4.764 8.963 1.00 54.47 95 THR A CA 1
ATOM 762 C C . THR A 1 95 ? 2.963 -3.778 9.525 1.00 54.47 95 THR A C 1
ATOM 764 O O . THR A 1 95 ? 3.213 -3.164 10.561 1.00 54.47 95 THR A O 1
ATOM 767 N N . THR A 1 96 ? 1.793 -3.644 8.902 1.00 56.50 96 THR A N 1
ATOM 768 C CA . THR A 1 96 ? 0.850 -2.578 9.261 1.00 56.50 96 THR A CA 1
ATOM 769 C C . THR A 1 96 ? -0.132 -2.972 10.348 1.00 56.50 96 THR A C 1
ATOM 771 O O . THR A 1 96 ? -0.600 -2.119 11.091 1.00 56.50 96 THR A O 1
ATOM 774 N N . LEU A 1 97 ? -0.403 -4.263 10.532 1.00 56.22 97 LEU A N 1
ATOM 775 C CA . LEU A 1 97 ? -1.275 -4.693 11.628 1.00 56.22 97 LEU A CA 1
ATOM 776 C C . LEU A 1 97 ? -0.658 -4.393 13.001 1.00 56.22 97 LEU A C 1
ATOM 778 O O . LEU A 1 97 ? -1.373 -4.030 13.929 1.00 56.22 97 LEU A O 1
ATOM 782 N N . LYS A 1 98 ? 0.674 -4.466 13.116 1.00 58.69 98 LYS A N 1
ATOM 783 C CA . LYS A 1 98 ? 1.386 -4.079 14.339 1.00 58.69 98 LYS A CA 1
ATOM 784 C C . LYS A 1 98 ? 1.359 -2.561 14.554 1.00 58.69 98 LYS A C 1
ATOM 786 O O . LYS A 1 98 ? 0.981 -2.128 15.636 1.00 58.69 98 LYS A O 1
ATOM 791 N N . SER A 1 99 ? 1.653 -1.762 13.519 1.00 63.09 99 SER A N 1
ATOM 792 C CA . SER A 1 99 ? 1.566 -0.292 13.615 1.00 63.09 99 SER A CA 1
ATOM 793 C C . SER A 1 99 ? 0.144 0.202 13.879 1.00 63.09 99 SER A C 1
ATOM 795 O O . SER A 1 99 ? -0.048 1.252 14.476 1.00 63.09 99 SER A O 1
ATOM 797 N N . LEU A 1 100 ? -0.864 -0.553 13.439 1.00 70.31 100 LEU A N 1
ATOM 798 C CA . LEU A 1 100 ? -2.263 -0.220 13.657 1.00 70.31 100 LEU A CA 1
ATOM 799 C C . LEU A 1 100 ? -2.636 -0.282 15.143 1.00 70.31 100 LEU A C 1
ATOM 801 O O . LEU A 1 100 ? -3.351 0.593 15.619 1.00 70.31 100 LEU A O 1
ATOM 805 N N . ASN A 1 101 ? -2.134 -1.272 15.885 1.00 69.25 101 ASN A N 1
ATOM 806 C CA . ASN A 1 101 ? -2.370 -1.350 17.326 1.00 69.25 101 ASN A CA 1
ATOM 807 C C . ASN A 1 101 ? -1.726 -0.174 18.077 1.00 69.25 101 ASN A C 1
ATOM 809 O O . ASN A 1 101 ? -2.356 0.412 18.959 1.00 69.25 101 ASN A O 1
ATOM 813 N N . ASP A 1 102 ? -0.503 0.196 17.696 1.00 73.06 102 ASP A N 1
ATOM 814 C CA . ASP A 1 102 ? 0.204 1.335 18.290 1.00 73.06 102 ASP A CA 1
ATOM 815 C C . ASP A 1 102 ? -0.532 2.650 17.985 1.00 73.06 102 ASP A C 1
ATOM 817 O O . ASP A 1 102 ? -0.814 3.424 18.901 1.00 73.06 102 ASP A O 1
ATOM 821 N N . LEU A 1 103 ? -0.962 2.844 16.731 1.00 77.12 103 LEU A N 1
ATOM 822 C CA . LEU A 1 103 ? -1.764 3.995 16.312 1.00 77.12 103 LEU A CA 1
ATOM 823 C C . LEU A 1 103 ? -3.068 4.102 17.111 1.00 77.12 103 LEU A C 1
ATOM 825 O O . LEU A 1 103 ? -3.409 5.177 17.598 1.00 77.12 103 LEU A O 1
ATOM 829 N N . VAL A 1 104 ? -3.816 3.005 17.244 1.00 73.25 104 VAL A N 1
ATOM 830 C CA . VAL A 1 104 ? -5.096 3.014 17.966 1.00 73.25 104 VAL A CA 1
ATOM 831 C C . VAL A 1 104 ? -4.884 3.316 19.451 1.00 73.25 104 VAL A C 1
ATOM 833 O O . VAL A 1 104 ? -5.634 4.097 20.038 1.00 73.25 104 VAL A O 1
ATOM 836 N N . THR A 1 105 ? -3.833 2.753 20.050 1.00 75.50 105 THR A N 1
ATOM 837 C CA . THR A 1 105 ? -3.478 3.008 21.453 1.00 75.50 105 THR A CA 1
ATOM 838 C C . THR A 1 105 ? -3.113 4.475 21.680 1.00 75.50 105 THR A C 1
ATOM 840 O O . THR A 1 105 ? -3.589 5.087 22.638 1.00 75.50 105 THR A O 1
ATOM 843 N N . GLU A 1 106 ? -2.310 5.062 20.791 1.00 78.75 106 GLU A N 1
ATOM 844 C CA . GLU A 1 106 ? -1.949 6.481 20.841 1.00 78.75 106 GLU A CA 1
ATOM 845 C C . GLU A 1 106 ? -3.190 7.377 20.717 1.00 78.75 106 GLU A C 1
ATOM 847 O O . GLU A 1 106 ? -3.393 8.290 21.519 1.00 78.75 106 GLU A O 1
ATOM 852 N N . ARG A 1 107 ? -4.072 7.085 19.754 1.00 81.81 107 ARG A N 1
ATOM 853 C CA . ARG A 1 107 ? -5.295 7.867 19.518 1.00 81.81 107 ARG A CA 1
ATOM 854 C C . ARG A 1 107 ? -6.261 7.808 20.696 1.00 81.81 107 ARG A C 1
ATOM 856 O O . ARG A 1 107 ? -6.818 8.841 21.055 1.00 81.81 107 ARG A O 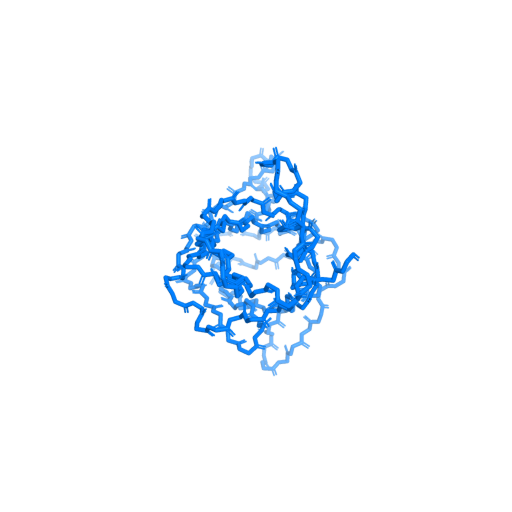1
ATOM 863 N N . MET A 1 108 ? -6.399 6.647 21.335 1.00 76.38 108 MET A N 1
ATOM 864 C CA . MET A 1 108 ? -7.161 6.498 22.578 1.00 76.38 108 MET A CA 1
ATOM 865 C C . MET A 1 108 ? -6.627 7.393 23.694 1.00 76.38 108 MET A C 1
ATOM 867 O O . MET A 1 108 ? -7.400 8.130 24.307 1.00 76.38 108 MET A O 1
ATOM 871 N N . ARG A 1 109 ? -5.306 7.374 23.921 1.00 77.12 109 ARG A N 1
ATOM 872 C CA . ARG A 1 109 ? -4.666 8.215 24.944 1.00 77.12 109 ARG A CA 1
ATOM 873 C C . ARG A 1 109 ? -4.876 9.700 24.655 1.00 77.12 109 ARG A C 1
ATOM 875 O O . ARG A 1 109 ? -5.246 10.440 25.562 1.00 77.12 109 ARG A O 1
ATOM 882 N N . ASN A 1 110 ? -4.712 10.118 23.400 1.00 81.50 110 ASN A N 1
ATOM 883 C CA . ASN A 1 110 ? -4.917 11.508 22.983 1.00 81.50 110 ASN A CA 1
ATOM 884 C C . ASN A 1 110 ? -6.378 11.962 23.129 1.00 81.50 110 ASN A C 1
ATOM 886 O O . ASN A 1 110 ? -6.628 13.129 23.411 1.00 81.50 110 ASN A O 1
ATOM 890 N N . ALA A 1 111 ? -7.338 11.046 22.987 1.00 77.44 111 ALA A N 1
ATOM 891 C CA . ALA A 1 111 ? -8.757 11.301 23.236 1.00 77.44 111 ALA A CA 1
ATOM 892 C C . ALA A 1 111 ? -9.136 11.274 24.735 1.00 77.44 111 ALA A C 1
ATOM 894 O O . ALA A 1 111 ? -10.308 11.398 25.075 1.00 77.44 111 ALA A O 1
ATOM 895 N N . GLY A 1 112 ? -8.166 11.110 25.644 1.00 79.00 112 GLY A N 1
ATOM 896 C CA . GLY A 1 112 ? -8.404 11.071 27.090 1.00 79.00 112 GLY A CA 1
ATOM 897 C C . GLY A 1 112 ? -8.939 9.731 27.603 1.00 79.00 112 GLY A C 1
ATOM 898 O O . GLY A 1 112 ? -9.339 9.628 28.763 1.00 79.00 112 GLY A O 1
ATOM 899 N N . HIS A 1 113 ? -8.927 8.687 26.773 1.00 77.00 113 HIS A N 1
ATOM 900 C CA . HIS A 1 113 ? -9.364 7.350 27.152 1.00 77.00 113 HIS A CA 1
ATOM 901 C C . HIS A 1 113 ? -8.173 6.474 27.559 1.00 77.00 113 HIS A C 1
ATOM 903 O O . HIS A 1 113 ? -7.091 6.525 26.969 1.00 77.00 113 HIS A O 1
ATOM 909 N N . LYS A 1 114 ? -8.372 5.623 28.570 1.00 71.75 114 LYS A N 1
ATOM 910 C CA . LYS A 1 114 ? -7.390 4.601 28.953 1.00 71.75 114 LYS A CA 1
ATOM 911 C C . LYS A 1 114 ? -7.705 3.291 28.221 1.00 71.75 114 LYS A C 1
ATOM 913 O O . LYS A 1 114 ? -8.878 2.915 28.181 1.00 71.75 114 LYS A O 1
ATOM 918 N N . PRO A 1 115 ? -6.703 2.585 27.665 1.00 65.38 115 PRO A N 1
ATOM 919 C CA . PRO A 1 115 ? -6.907 1.243 27.129 1.00 65.38 115 PRO A CA 1
ATOM 920 C C . PRO A 1 115 ? -7.472 0.336 28.227 1.00 65.38 115 PRO A C 1
ATOM 922 O O . PRO A 1 115 ? -6.878 0.230 29.301 1.00 65.38 115 PRO A O 1
ATOM 925 N N . VAL A 1 116 ? -8.619 -0.299 27.981 1.00 71.25 116 VAL A N 1
ATOM 926 C CA . VAL A 1 116 ? -9.164 -1.318 28.885 1.00 71.25 116 VAL A CA 1
ATOM 927 C C . VAL A 1 116 ? -8.703 -2.684 28.367 1.00 71.25 116 VAL A C 1
ATOM 929 O O . VAL A 1 116 ? -8.897 -2.988 27.187 1.00 71.25 116 VAL A O 1
ATOM 932 N N . PRO A 1 117 ? -8.067 -3.530 29.194 1.00 70.75 117 PRO A N 1
ATOM 933 C CA . PRO A 1 117 ? -7.704 -4.876 28.771 1.00 70.75 117 PRO A CA 1
ATOM 934 C C . PRO A 1 117 ? -8.932 -5.644 28.268 1.00 70.75 117 PRO A C 1
ATOM 936 O O . PRO A 1 117 ? -9.971 -5.676 28.925 1.00 70.75 117 PRO A O 1
ATOM 939 N N . GLY A 1 118 ? -8.820 -6.252 27.087 1.00 70.75 118 GLY A N 1
ATOM 940 C CA . GLY A 1 118 ? -9.935 -6.957 26.447 1.00 70.75 118 GLY A CA 1
ATOM 941 C C . GLY A 1 118 ? -10.867 -6.076 25.607 1.00 70.75 118 GLY A C 1
ATOM 942 O O . GLY A 1 118 ? -11.799 -6.614 25.007 1.00 70.75 118 GLY A O 1
ATOM 943 N N . SER A 1 119 ? -10.609 -4.763 25.497 1.00 75.88 119 SER A N 1
ATOM 944 C CA . SER A 1 119 ? -11.248 -3.920 24.482 1.00 75.88 119 SER A CA 1
ATOM 945 C C . SER A 1 119 ? -11.022 -4.494 23.084 1.00 75.88 119 SER A C 1
ATOM 947 O O . SER A 1 119 ? -9.898 -4.852 22.720 1.00 75.88 119 SER A O 1
ATOM 949 N N . GLN A 1 120 ? -12.090 -4.536 22.291 1.00 77.50 120 GLN A N 1
ATOM 950 C CA . GLN A 1 120 ? -12.053 -4.924 20.888 1.00 77.50 120 GLN A CA 1
ATOM 951 C C . GLN A 1 120 ? -12.032 -3.674 20.016 1.00 77.50 120 GLN A C 1
ATOM 953 O O . GLN A 1 120 ? -12.895 -2.809 20.147 1.00 77.50 120 GLN A O 1
ATOM 958 N N . VAL A 1 121 ? -11.070 -3.601 19.098 1.00 76.81 121 VAL A N 1
ATOM 959 C CA . VAL A 1 121 ? -11.066 -2.602 18.024 1.00 76.81 121 VAL A CA 1
ATOM 960 C C . VAL A 1 121 ? -11.801 -3.184 16.820 1.00 76.81 121 VAL A C 1
ATOM 962 O O . VAL A 1 121 ? -11.449 -4.257 16.330 1.00 76.81 121 VAL A O 1
ATOM 965 N N . LEU A 1 122 ? -12.824 -2.482 16.345 1.00 77.75 122 LEU A N 1
ATOM 966 C CA . LEU A 1 122 ? -13.608 -2.816 15.165 1.00 77.75 122 LEU A CA 1
ATOM 967 C C . LEU A 1 122 ? -13.393 -1.744 14.098 1.00 77.75 122 LEU A C 1
ATOM 969 O O . LEU A 1 122 ? -13.925 -0.641 14.189 1.00 77.75 122 LEU A O 1
ATOM 973 N N . ILE A 1 123 ? -12.629 -2.079 13.063 1.00 76.06 123 ILE A N 1
ATOM 974 C CA . ILE A 1 123 ? -12.418 -1.191 11.917 1.00 76.06 123 ILE A CA 1
ATOM 975 C C . ILE A 1 123 ? -13.701 -1.156 11.081 1.00 76.06 123 ILE A C 1
ATOM 977 O O . ILE A 1 123 ? -14.130 -2.188 10.566 1.00 76.06 123 ILE A O 1
ATOM 981 N N . LYS A 1 124 ? -14.309 0.024 10.955 1.00 76.44 124 LYS A N 1
ATOM 982 C CA . LYS A 1 124 ? -15.533 0.257 10.177 1.00 76.44 124 LYS A CA 1
ATOM 983 C C . LYS A 1 124 ? -15.211 0.570 8.721 1.00 76.44 124 LYS A C 1
ATOM 985 O O . LYS A 1 124 ? -15.921 0.109 7.838 1.00 76.44 124 LYS A O 1
ATOM 990 N N . LYS A 1 125 ? -14.135 1.321 8.473 1.00 76.81 125 LYS A N 1
ATOM 991 C CA . LYS A 1 125 ? -13.739 1.746 7.127 1.00 76.81 125 LYS A CA 1
ATOM 992 C C . LYS A 1 125 ? -12.230 1.891 7.008 1.00 76.81 125 LYS A C 1
ATOM 994 O O . LYS A 1 125 ? -11.581 2.372 7.938 1.00 76.81 125 LYS A O 1
ATOM 999 N N . ILE A 1 126 ? -11.681 1.520 5.848 1.00 75.50 126 ILE A N 1
ATOM 1000 C CA . ILE A 1 126 ? -10.320 1.902 5.458 1.00 75.50 126 ILE A CA 1
ATOM 1001 C C . ILE A 1 126 ? -10.338 2.580 4.087 1.00 75.50 126 ILE A C 1
ATOM 1003 O O . ILE A 1 126 ? -10.735 1.979 3.086 1.00 75.50 126 ILE A O 1
ATOM 1007 N N . ASN A 1 127 ? -9.842 3.816 4.037 1.00 79.75 127 ASN A N 1
ATOM 1008 C CA . ASN A 1 127 ? -9.485 4.495 2.795 1.00 79.75 127 ASN A CA 1
ATOM 1009 C C . ASN A 1 127 ? -7.983 4.346 2.563 1.00 79.75 127 ASN A C 1
ATOM 1011 O O . ASN A 1 127 ? -7.173 4.770 3.389 1.00 79.75 127 ASN A O 1
ATOM 1015 N N . TYR A 1 128 ? -7.614 3.770 1.429 1.00 79.50 128 TYR A N 1
ATOM 1016 C CA . TYR A 1 128 ? -6.232 3.589 1.027 1.00 79.50 128 TYR A CA 1
ATOM 1017 C C . TYR A 1 128 ? -5.859 4.657 0.008 1.00 79.50 128 TYR A C 1
ATOM 1019 O O . TYR A 1 128 ? -6.574 4.869 -0.970 1.00 79.50 128 TYR A O 1
ATOM 1027 N N . ASN A 1 129 ? -4.715 5.297 0.220 1.00 83.94 129 ASN A N 1
ATOM 1028 C CA . ASN A 1 129 ? -4.122 6.218 -0.739 1.00 83.94 129 ASN A CA 1
ATOM 1029 C C . ASN A 1 129 ? -2.730 5.688 -1.062 1.00 83.94 129 ASN A C 1
ATOM 1031 O O . ASN A 1 129 ? -1.855 5.684 -0.194 1.00 83.94 129 ASN A O 1
ATOM 1035 N N . LEU A 1 130 ? -2.553 5.197 -2.282 1.00 84.38 130 LEU A N 1
ATOM 1036 C CA . LEU A 1 130 ? -1.277 4.743 -2.810 1.00 84.38 130 LEU A CA 1
ATOM 1037 C C . LEU A 1 130 ? -0.631 5.898 -3.575 1.00 84.38 130 LEU A C 1
ATOM 1039 O O . LEU A 1 130 ? -1.222 6.439 -4.505 1.00 84.38 130 LEU A O 1
ATOM 1043 N N . GLU A 1 131 ? 0.576 6.274 -3.179 1.00 88.25 131 GLU A N 1
ATOM 1044 C CA . GLU A 1 131 ? 1.417 7.245 -3.870 1.00 88.25 131 GLU A CA 1
ATOM 1045 C C . GLU A 1 131 ? 2.602 6.493 -4.478 1.00 88.25 131 GLU A C 1
ATOM 1047 O O . GLU A 1 131 ? 3.387 5.881 -3.754 1.00 88.25 131 GLU A O 1
ATOM 1052 N N . ILE A 1 132 ? 2.718 6.524 -5.805 1.00 86.06 132 ILE A N 1
ATOM 1053 C CA . ILE A 1 132 ? 3.830 5.942 -6.560 1.00 86.06 132 ILE A CA 1
ATOM 1054 C C . ILE A 1 132 ? 4.594 7.088 -7.205 1.00 86.06 132 ILE A C 1
ATOM 1056 O O . ILE A 1 132 ? 4.013 7.857 -7.971 1.00 86.06 132 ILE A O 1
ATOM 1060 N N . LYS A 1 133 ? 5.889 7.201 -6.917 1.00 88.06 133 LYS A N 1
ATOM 1061 C CA . LYS A 1 133 ? 6.743 8.196 -7.566 1.00 88.06 133 LYS A CA 1
ATOM 1062 C C . LYS A 1 133 ? 7.508 7.589 -8.728 1.00 88.06 133 LYS A C 1
ATOM 1064 O O . LYS A 1 133 ? 7.912 6.429 -8.679 1.00 88.06 133 LYS A O 1
ATOM 1069 N N . PHE A 1 134 ? 7.704 8.387 -9.764 1.00 87.94 134 PHE A N 1
ATOM 1070 C CA . PHE A 1 134 ? 8.459 8.012 -10.949 1.00 87.94 134 PHE A CA 1
ATOM 1071 C C . PHE A 1 134 ? 9.200 9.225 -11.501 1.00 87.94 134 PHE A C 1
ATOM 1073 O O . PHE A 1 134 ? 8.804 10.367 -11.268 1.00 87.94 134 PHE A O 1
ATOM 1080 N N . LEU A 1 135 ? 10.286 8.984 -12.224 1.00 87.12 135 LEU A N 1
ATOM 1081 C CA . LEU A 1 135 ? 11.002 10.033 -12.933 1.00 87.12 135 LEU A CA 1
ATOM 1082 C C . LEU A 1 135 ? 10.431 10.151 -14.344 1.00 87.12 135 LEU A C 1
ATOM 1084 O O . LEU A 1 135 ? 10.381 9.163 -15.072 1.00 87.12 135 LEU A O 1
ATOM 1088 N N . ASN A 1 136 ? 10.009 11.348 -14.747 1.00 85.06 136 ASN A N 1
ATOM 1089 C CA . ASN A 1 136 ? 9.704 11.599 -16.150 1.00 85.06 136 ASN A CA 1
ATOM 1090 C C . ASN A 1 136 ? 10.984 12.070 -16.866 1.00 85.06 136 ASN A C 1
ATOM 1092 O O . ASN A 1 136 ? 11.399 13.211 -16.638 1.00 85.06 136 ASN A O 1
ATOM 1096 N N . PRO A 1 137 ? 11.604 11.245 -17.733 1.00 82.56 137 PRO A N 1
ATOM 1097 C CA . PRO A 1 137 ? 12.852 11.601 -18.407 1.00 82.56 137 PRO A CA 1
ATOM 1098 C C . PRO A 1 137 ? 12.710 12.788 -19.371 1.00 82.56 137 PRO A C 1
ATOM 1100 O O . PRO A 1 137 ? 13.694 13.459 -19.653 1.00 82.56 137 PRO A O 1
ATOM 1103 N N . GLN A 1 138 ? 11.501 13.104 -19.846 1.00 84.25 138 GLN A N 1
ATOM 1104 C CA . GLN A 1 138 ? 11.282 14.268 -20.713 1.00 84.25 138 GLN A CA 1
ATOM 1105 C C . GLN A 1 138 ? 11.197 15.582 -19.929 1.00 84.25 138 GLN A C 1
ATOM 1107 O O . GLN A 1 138 ? 11.517 16.644 -20.458 1.00 84.25 138 GLN A O 1
ATOM 1112 N N . LYS A 1 139 ? 10.758 15.527 -18.666 1.00 83.25 139 LYS A N 1
ATOM 1113 C CA . LYS A 1 139 ? 10.604 16.713 -17.806 1.00 83.25 139 LYS A CA 1
ATOM 1114 C C . LYS A 1 139 ? 11.717 16.863 -16.774 1.00 83.25 139 LYS A C 1
ATOM 1116 O O . LYS A 1 139 ? 11.718 17.858 -16.054 1.00 83.25 139 LYS A O 1
ATOM 1121 N N . ASN A 1 140 ? 12.604 15.871 -16.646 1.00 79.38 140 ASN A N 1
ATOM 1122 C CA . ASN A 1 140 ? 13.660 15.795 -15.629 1.00 79.38 140 ASN A CA 1
ATOM 1123 C C . ASN A 1 140 ? 13.182 16.133 -14.206 1.00 79.38 140 ASN A C 1
ATOM 1125 O O . ASN A 1 140 ? 13.912 16.709 -13.403 1.00 79.38 140 ASN A O 1
ATOM 1129 N N . THR A 1 141 ? 11.936 15.784 -13.888 1.00 76.94 141 THR A N 1
ATOM 1130 C CA . THR A 1 141 ? 11.313 16.067 -12.592 1.00 76.94 141 THR A CA 1
ATOM 1131 C C . THR A 1 141 ? 10.597 14.821 -12.071 1.00 76.94 141 THR A C 1
ATOM 1133 O O . THR A 1 141 ? 9.989 14.089 -12.860 1.00 76.94 141 THR A O 1
ATOM 1136 N N . PRO A 1 142 ? 10.675 14.538 -10.756 1.00 82.12 142 PRO A N 1
ATOM 1137 C CA . PRO A 1 142 ? 9.884 13.477 -10.151 1.00 82.12 142 PRO A CA 1
ATOM 1138 C C . PRO A 1 142 ? 8.393 13.806 -10.220 1.00 82.12 142 PRO A C 1
ATOM 1140 O O . PRO A 1 142 ? 7.955 14.869 -9.776 1.00 82.12 142 PRO A O 1
ATOM 1143 N N . GLU A 1 143 ? 7.608 12.864 -10.722 1.00 87.12 143 GLU A N 1
ATOM 1144 C CA . GLU A 1 143 ? 6.152 12.913 -10.730 1.00 87.12 143 GLU A CA 1
ATOM 1145 C C . GLU A 1 143 ? 5.590 11.887 -9.735 1.00 87.12 143 GLU A C 1
ATOM 1147 O O . GLU A 1 143 ? 6.257 10.922 -9.353 1.00 87.12 143 GLU A O 1
ATOM 1152 N N . ALA A 1 144 ? 4.359 12.113 -9.274 1.00 85.88 144 ALA A N 1
ATOM 1153 C CA . ALA A 1 144 ? 3.683 11.228 -8.333 1.00 85.88 144 ALA A CA 1
ATOM 1154 C C . ALA A 1 144 ? 2.297 10.854 -8.857 1.00 85.88 144 ALA A C 1
ATOM 1156 O O . ALA A 1 144 ? 1.445 11.717 -9.074 1.00 85.88 144 ALA A O 1
ATOM 1157 N N . LEU A 1 145 ? 2.059 9.556 -9.001 1.00 84.62 145 LEU A N 1
ATOM 1158 C CA . LEU A 1 145 ? 0.751 8.990 -9.273 1.00 84.62 145 LEU A CA 1
ATOM 1159 C C . LEU A 1 145 ? 0.067 8.672 -7.943 1.00 84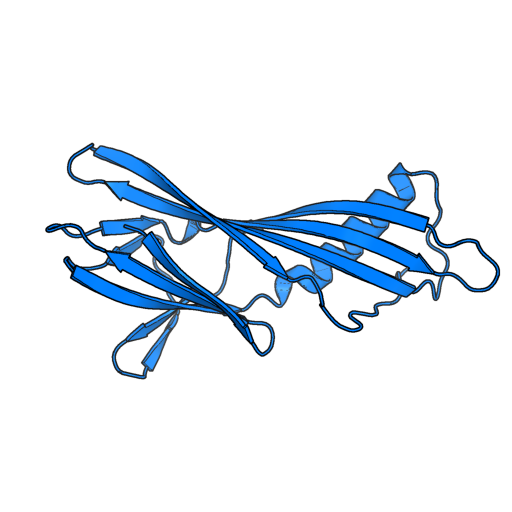.62 145 LEU A C 1
ATOM 1161 O O . LEU A 1 145 ? 0.584 7.893 -7.142 1.00 84.62 145 LEU A O 1
ATOM 1165 N N . LYS A 1 146 ? -1.091 9.290 -7.702 1.00 84.62 146 LYS A N 1
ATOM 1166 C CA . LYS A 1 146 ? -1.899 9.065 -6.500 1.00 84.62 146 LYS A CA 1
ATOM 1167 C C . LYS A 1 146 ? -3.151 8.289 -6.862 1.00 84.62 146 LYS A C 1
ATOM 1169 O O . LYS A 1 146 ? -3.915 8.715 -7.723 1.00 84.62 146 LYS A O 1
ATOM 1174 N N . VAL A 1 147 ? -3.360 7.171 -6.183 1.00 82.00 147 VAL A N 1
ATOM 1175 C CA . VAL A 1 147 ? -4.501 6.285 -6.395 1.00 82.00 147 VAL A CA 1
ATOM 1176 C C . VAL A 1 147 ? -5.229 6.115 -5.078 1.00 82.00 147 VAL A C 1
ATOM 1178 O O . VAL A 1 147 ? -4.664 5.617 -4.105 1.00 82.00 147 VAL A O 1
ATOM 1181 N N . ASN A 1 148 ? -6.493 6.518 -5.064 1.00 80.38 148 ASN A N 1
ATOM 1182 C CA . ASN A 1 148 ? -7.356 6.384 -3.902 1.00 80.38 148 ASN A CA 1
ATOM 1183 C C . ASN A 1 148 ? -8.321 5.235 -4.142 1.00 80.38 148 ASN A C 1
ATOM 1185 O O . ASN A 1 148 ? -8.961 5.165 -5.190 1.00 80.38 148 ASN A O 1
ATOM 1189 N N . PHE A 1 149 ? -8.444 4.348 -3.168 1.00 75.38 149 PHE A N 1
ATOM 1190 C CA . PHE A 1 149 ? -9.421 3.275 -3.222 1.00 75.38 149 PHE A CA 1
ATOM 1191 C C . PHE A 1 149 ? -9.933 2.973 -1.819 1.00 75.38 149 PHE A C 1
ATOM 1193 O O . PHE A 1 149 ? -9.207 3.035 -0.825 1.00 75.38 149 PHE A O 1
ATOM 1200 N N . VAL A 1 150 ? -11.223 2.682 -1.739 1.00 69.75 150 VAL A N 1
ATOM 1201 C CA . VAL A 1 150 ? -11.928 2.475 -0.479 1.00 69.75 150 VAL A CA 1
ATOM 1202 C C . VAL A 1 150 ? -12.242 0.996 -0.344 1.00 69.75 150 VAL A C 1
ATOM 1204 O O . VAL A 1 150 ? -12.651 0.351 -1.309 1.00 69.75 150 VAL A O 1
ATOM 1207 N N . LYS A 1 151 ? -12.038 0.447 0.853 1.00 67.06 151 LYS A N 1
ATOM 1208 C CA . LYS A 1 151 ? -12.557 -0.872 1.204 1.00 67.06 151 LYS A CA 1
ATOM 1209 C C . LYS A 1 151 ? -13.497 -0.709 2.389 1.00 67.06 151 LYS A C 1
ATOM 1211 O O . LYS A 1 151 ? -13.047 -0.557 3.524 1.00 67.06 151 LYS A O 1
ATOM 1216 N N . ASP A 1 152 ? -14.792 -0.746 2.093 1.00 56.72 152 ASP A N 1
ATOM 1217 C CA . ASP A 1 152 ? -15.855 -0.487 3.070 1.00 56.72 152 ASP A CA 1
ATOM 1218 C C . ASP A 1 152 ? -16.153 -1.680 3.991 1.00 56.72 152 ASP A C 1
ATOM 1220 O O . ASP A 1 152 ? -16.876 -1.537 4.966 1.00 56.72 152 ASP A O 1
ATOM 1224 N N . GLU A 1 153 ? -15.539 -2.846 3.769 1.00 51.09 153 GLU A N 1
ATOM 1225 C CA . GLU A 1 153 ? -15.686 -3.984 4.677 1.00 51.09 153 GLU A CA 1
ATOM 1226 C C . GLU A 1 153 ? -14.379 -4.766 4.827 1.00 51.09 153 GLU A C 1
ATOM 1228 O O . GLU A 1 153 ? -14.013 -5.613 4.005 1.00 51.09 153 GLU A O 1
ATOM 1233 N N . ILE A 1 154 ? -13.674 -4.528 5.933 1.00 56.09 154 ILE A N 1
ATOM 1234 C CA . ILE A 1 154 ? -12.700 -5.490 6.455 1.00 56.09 154 ILE A CA 1
ATOM 1235 C C . ILE A 1 154 ? -13.377 -6.194 7.612 1.00 56.09 154 ILE A C 1
ATOM 1237 O O . ILE A 1 154 ? -13.272 -5.780 8.764 1.00 56.09 154 ILE A O 1
ATOM 1241 N N . LYS A 1 155 ? -14.129 -7.247 7.288 1.00 46.31 155 LYS A N 1
ATOM 1242 C CA . LYS A 1 155 ? -14.815 -8.052 8.296 1.00 46.31 155 LYS A CA 1
ATOM 1243 C C . LYS A 1 155 ? -13.812 -8.498 9.367 1.00 46.31 155 LYS A C 1
ATOM 1245 O O . LYS A 1 155 ? -12.903 -9.275 9.093 1.00 46.31 155 LYS A O 1
ATOM 1250 N N . ASN A 1 156 ? -14.045 -8.023 10.590 1.00 47.94 156 ASN A N 1
ATOM 1251 C CA . ASN A 1 156 ? -13.580 -8.613 11.844 1.00 47.94 156 ASN A CA 1
ATOM 1252 C C . ASN A 1 156 ? -12.064 -8.652 12.072 1.00 47.94 156 ASN A C 1
ATOM 1254 O O . ASN A 1 156 ? -11.556 -9.638 12.608 1.00 47.94 156 ASN A O 1
ATOM 1258 N N . LEU A 1 157 ? -11.338 -7.579 11.753 1.00 51.25 157 LEU A N 1
ATOM 1259 C CA . LEU A 1 157 ? -9.971 -7.431 12.260 1.00 51.25 157 LEU A CA 1
ATOM 1260 C C . LEU A 1 157 ? -10.023 -7.034 13.739 1.00 51.25 157 LEU A C 1
ATOM 1262 O O . LEU A 1 157 ? -9.966 -5.863 14.094 1.00 51.25 157 LEU A O 1
ATOM 1266 N N . LYS A 1 158 ? -10.216 -8.048 14.584 1.00 55.03 158 LYS A N 1
ATOM 1267 C CA . LYS A 1 158 ? -10.279 -7.927 16.036 1.00 55.03 158 LYS A CA 1
ATOM 1268 C C . LYS A 1 158 ? -8.889 -8.150 16.603 1.00 55.03 158 LYS A C 1
ATOM 1270 O O . LYS A 1 158 ? -8.301 -9.211 16.410 1.00 55.03 158 LYS A O 1
ATOM 1275 N N . PHE A 1 159 ? -8.385 -7.171 17.332 1.00 61.06 159 PHE A N 1
ATOM 1276 C CA . PHE A 1 159 ? -7.209 -7.351 18.166 1.00 61.06 159 PHE A CA 1
ATOM 1277 C C . PHE A 1 159 ? -7.474 -6.744 19.536 1.00 61.06 159 PHE A C 1
ATOM 1279 O O . PHE A 1 159 ? -8.204 -5.760 19.668 1.00 61.06 159 PHE A O 1
ATOM 1286 N N . SER A 1 160 ? -6.909 -7.383 20.553 1.00 60.25 160 SER A N 1
ATOM 1287 C CA . SER A 1 160 ? -6.966 -6.886 21.918 1.00 60.25 160 SER A CA 1
ATOM 1288 C C . SER A 1 160 ? -5.930 -5.787 22.075 1.00 60.25 160 SER A C 1
ATOM 1290 O O . SER A 1 160 ? -4.755 -6.006 21.762 1.00 60.25 160 SER A O 1
ATOM 1292 N N . LEU A 1 161 ? -6.350 -4.636 22.598 1.00 60.56 161 LEU A N 1
ATOM 1293 C CA . LEU A 1 161 ? -5.403 -3.633 23.069 1.00 60.56 161 LEU A CA 1
ATOM 1294 C C . LEU A 1 161 ? -4.536 -4.276 24.155 1.00 60.56 161 LEU A C 1
ATOM 1296 O O . LEU A 1 161 ? -5.049 -4.794 25.152 1.00 60.56 161 LEU A O 1
ATOM 1300 N N . LYS A 1 162 ? -3.222 -4.298 23.927 1.00 55.50 162 LYS A N 1
ATOM 1301 C CA . LYS A 1 162 ? -2.265 -4.665 24.971 1.00 55.50 162 LYS A CA 1
ATOM 1302 C C . LYS A 1 162 ? -2.116 -3.475 25.933 1.00 55.50 162 LYS A C 1
ATOM 1304 O O . LYS A 1 162 ? -2.189 -2.340 25.459 1.00 55.50 162 LYS A O 1
ATOM 1309 N N . PRO A 1 163 ? -1.970 -3.726 27.246 1.00 52.62 163 PRO A N 1
ATOM 1310 C CA . PRO A 1 163 ? -1.699 -2.674 28.225 1.00 52.62 163 PRO A CA 1
ATOM 1311 C C . PRO A 1 163 ? -0.423 -1.886 27.892 1.00 52.62 163 PRO A C 1
ATOM 1313 O O . PRO A 1 163 ? 0.521 -2.501 27.342 1.00 52.62 163 PRO A O 1
#

pLDDT: mean 77.95, std 10.02, range [46.31, 92.44]

Secondary structure (DSSP, 8-state):
-EEEEEEEETTEEEEEEE--SSS-EEEEEEEEEEEEEEEEEEE-TTS--EEEEEEEEEE--SEEEEETTEEEE--SSEEEEPTT-EEEEEEE-THHHHHHHHHHHHHHHHTTPPPPTTPEEEEEEEEEEEEEEEEETTTTEEEEEEEEEEE---TT---BPP-

Organism: NCBI:txid2072847